Protein AF-A0A5B0LJV5-F1 (afdb_monomer)

Solvent-accessible surface area (backbone atoms only — not comparable to full-atom values): 5853 Å² total; per-residue (Å²): 138,86,86,89,82,91,76,94,66,94,80,72,90,82,73,72,75,84,80,73,75,54,76,84,91,82,83,77,91,43,63,72,66,37,76,48,77,42,83,83,70,52,28,35,39,39,32,30,77,63,25,36,35,41,32,31,56,52,78,62,93,83,65,50,67,78,59,78,90,59,80,76,36,61,72,48,75,47,76,74,53,90,67,88,68,121

Secondary structure (DSSP, 8-state):
---------SS-TT--------------SS-EEEEEEEETTEEEEEEETTSEEEEEEPPPTT--TTPPP-GGGEEEEEE---S---

Organism: NCBI:txid56615

InterPro domains:
  IPR001680 WD40 repeat [PF00400] (20-56)
  IPR001680 WD40 repeat [PS50082] (25-56)
  IPR001680 WD40 repeat [SM00320] (18-57)
  IPR015943 WD40/YVTN repeat-like-containing domain superfamily [G3DSA:2.130.10.10] (5-86)
  IPR036322 WD40-repeat-containing domain superfamily [SSF50978] (18-85)
  IPR051488 WD repeat-containing striatin [PTHR15653] (15-86)

Nearest PDB structures (foldseek):
  7k36-assembly1_B  TM=8.486E-01  e=3.485E-03  Homo sapiens
  2pm6-assembly1_D  TM=7.977E-01  e=1.514E-01  Saccharomyces cerevisiae
  8bbf-assembly1_B  TM=7.776E-01  e=2.447E+00  Homo sapiens
  8asv-assembly1_A  TM=5.919E-01  e=1.492E+00  Saccharomyces cerevisiae
  8ptx-assembly1_A  TM=7.101E-01  e=3.333E+00  Homo sapiens

Foldseek 3Di:
DDDDDDDDDPDDDDPPPPDQDQDDDDDDPADWQDWDADVVVGWIWTHGPQQKIWIFHDDDPPRDSDDPDDPVRTPDIDHDNPDDDD

Mean predicted aligned error: 11.83 Å

Radius of gyration: 19.81 Å; Cα contacts (8 Å, |Δi|>4): 105; chains: 1; bounding box: 47×23×59 Å

pLDDT: mean 75.94, std 16.3, range [35.66, 93.06]

Sequence (86 aa):
MILPILVNDSLSPLRWPETEPQITYRGHSATITSVAISSSPPRIYSASLDSVVLVWLLPPPEHKTYAPYDPRSLLASFVGHTDAMW

Structure (mmCIF, N/CA/C/O backbone):
data_AF-A0A5B0LJV5-F1
#
_entry.id   AF-A0A5B0LJV5-F1
#
loop_
_atom_site.group_PDB
_atom_site.id
_atom_site.type_symbol
_atom_site.label_atom_id
_atom_site.label_alt_id
_atom_site.label_comp_id
_atom_site.label_asym_id
_atom_site.label_entity_id
_atom_site.label_seq_id
_atom_site.pdbx_PDB_ins_code
_atom_site.Cartn_x
_atom_site.Cartn_y
_atom_site.Cartn_z
_atom_site.occupancy
_atom_site.B_iso_or_equiv
_atom_site.auth_seq_id
_atom_site.auth_comp_id
_atom_site.auth_asym_id
_atom_site.auth_atom_id
_atom_site.pdbx_PDB_model_num
ATOM 1 N N . MET A 1 1 ? 34.107 6.191 27.430 1.00 40.16 1 MET A N 1
ATOM 2 C CA . MET A 1 1 ? 34.773 5.876 28.715 1.00 40.16 1 MET A CA 1
ATOM 3 C C . MET A 1 1 ? 34.166 6.782 29.780 1.00 40.16 1 MET A C 1
ATOM 5 O O . MET A 1 1 ? 33.822 7.895 29.416 1.00 40.16 1 MET A O 1
ATOM 9 N N . ILE A 1 2 ? 34.034 6.283 31.020 1.00 36.97 2 ILE A N 1
ATOM 10 C CA . ILE A 1 2 ? 33.507 6.904 32.265 1.00 36.97 2 ILE A CA 1
ATOM 11 C C . ILE A 1 2 ? 31.988 7.202 32.388 1.00 36.97 2 ILE A C 1
ATOM 13 O O . ILE A 1 2 ? 31.530 8.313 32.179 1.00 36.97 2 ILE A O 1
ATOM 17 N N . LEU A 1 3 ? 31.265 6.115 32.717 1.00 35.66 3 LEU A N 1
ATOM 18 C CA . LEU A 1 3 ? 30.268 5.831 33.783 1.00 35.66 3 LEU A CA 1
ATOM 19 C C . LEU A 1 3 ? 29.199 6.852 34.280 1.00 35.66 3 LEU A C 1
ATOM 21 O O . LEU A 1 3 ? 29.431 8.055 34.296 1.00 35.66 3 LEU A O 1
ATOM 25 N N . PRO A 1 4 ? 28.026 6.335 34.734 1.00 61.59 4 PRO A N 1
ATOM 26 C CA . PRO A 1 4 ? 26.776 7.072 34.934 1.00 61.59 4 PRO A CA 1
ATOM 27 C C . PRO A 1 4 ? 26.635 7.652 36.350 1.00 61.59 4 PRO A C 1
ATOM 29 O O . PRO A 1 4 ? 27.229 7.140 37.298 1.00 61.59 4 PRO A O 1
ATOM 32 N N . ILE A 1 5 ? 25.771 8.660 36.511 1.00 42.94 5 ILE A N 1
ATOM 33 C CA . ILE A 1 5 ? 25.292 9.104 37.825 1.00 42.94 5 ILE A CA 1
ATOM 34 C C . ILE A 1 5 ? 23.772 8.937 37.907 1.00 42.94 5 ILE A C 1
ATOM 36 O O . ILE A 1 5 ? 23.024 9.375 37.035 1.00 42.94 5 ILE A O 1
ATOM 40 N N . LEU A 1 6 ? 23.340 8.232 38.950 1.00 54.84 6 LEU A N 1
ATOM 41 C CA . LEU A 1 6 ? 21.949 8.003 39.318 1.00 54.84 6 LEU A CA 1
ATOM 42 C C . LEU A 1 6 ? 21.322 9.309 39.819 1.00 54.84 6 LEU A C 1
ATOM 44 O O . LEU A 1 6 ? 21.759 9.840 40.838 1.00 54.84 6 LEU A O 1
ATOM 48 N N . VAL A 1 7 ? 20.248 9.762 39.173 1.00 50.97 7 VAL A N 1
ATOM 49 C CA . VAL A 1 7 ? 19.183 10.512 39.848 1.00 50.97 7 VAL A CA 1
ATOM 50 C C . VAL A 1 7 ? 17.860 9.828 39.535 1.00 50.97 7 VAL A C 1
ATOM 52 O O . VAL A 1 7 ? 17.489 9.599 38.388 1.00 50.97 7 VAL A O 1
ATOM 55 N N . ASN A 1 8 ? 17.218 9.437 40.625 1.00 46.47 8 ASN A N 1
ATOM 56 C CA . ASN A 1 8 ? 15.957 8.740 40.736 1.00 46.47 8 ASN A CA 1
ATOM 57 C C . ASN A 1 8 ? 14.797 9.693 40.418 1.00 46.47 8 ASN A C 1
ATOM 59 O O . ASN A 1 8 ? 14.451 10.516 41.261 1.00 46.47 8 ASN A O 1
ATOM 63 N N . ASP A 1 9 ? 14.185 9.532 39.247 1.00 46.94 9 ASP A N 1
ATOM 64 C CA . ASP A 1 9 ? 12.810 9.959 38.983 1.00 46.94 9 ASP A CA 1
ATOM 65 C C . ASP A 1 9 ? 12.107 8.824 38.228 1.00 46.94 9 ASP A C 1
ATOM 67 O O . ASP A 1 9 ? 12.650 8.232 37.290 1.00 46.94 9 ASP A O 1
ATOM 71 N N . SER A 1 10 ? 10.956 8.402 38.735 1.00 50.66 10 SER A N 1
ATOM 72 C CA . SER A 1 10 ? 10.313 7.151 38.347 1.00 50.66 10 SER A CA 1
ATOM 73 C C . SER A 1 10 ? 9.856 7.177 36.879 1.00 50.66 10 SER A C 1
ATOM 75 O O . SER A 1 10 ? 8.979 7.948 36.511 1.00 50.66 10 SER A O 1
ATOM 77 N N . LEU A 1 11 ? 10.419 6.252 36.085 1.00 51.34 11 LEU A N 1
ATOM 78 C CA . LEU A 1 11 ? 10.052 5.861 34.709 1.00 51.34 11 LEU A CA 1
ATOM 79 C C . LEU A 1 11 ? 10.506 6.806 33.567 1.00 51.34 11 LEU A C 1
ATOM 81 O O . LEU A 1 11 ? 9.704 7.366 32.832 1.00 51.34 11 LEU A O 1
ATOM 85 N N . SER A 1 12 ? 11.832 6.910 33.407 1.00 52.22 12 SER A N 1
ATOM 86 C CA . SER A 1 12 ? 12.614 7.170 32.174 1.00 52.22 12 SER A CA 1
ATOM 87 C C . SER A 1 12 ? 11.918 7.844 30.965 1.00 52.22 12 SER A C 1
ATOM 89 O O . SER A 1 12 ? 11.175 7.171 30.241 1.00 52.22 12 SER A O 1
ATOM 91 N N . PRO A 1 13 ? 12.273 9.095 30.608 1.00 58.88 13 PRO A N 1
ATOM 92 C CA . PRO A 1 13 ? 11.972 9.636 29.289 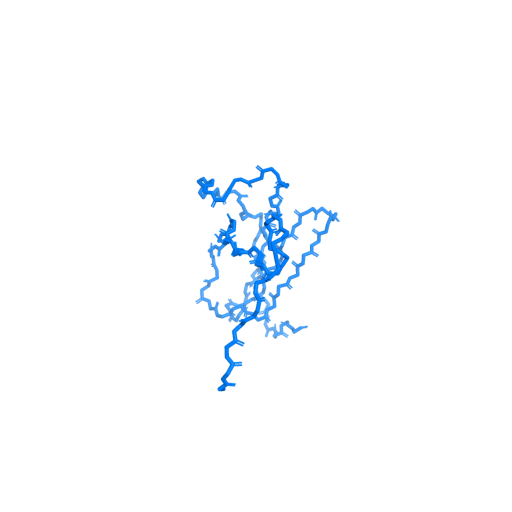1.00 58.88 13 PRO A CA 1
ATOM 93 C C . PRO A 1 13 ? 12.979 9.087 28.258 1.00 58.88 13 PRO A C 1
ATOM 95 O O . PRO A 1 13 ? 14.167 8.971 28.550 1.00 58.88 13 PRO A O 1
ATOM 98 N N . LEU A 1 14 ? 12.504 8.809 27.037 1.00 51.81 14 LEU A N 1
ATOM 99 C C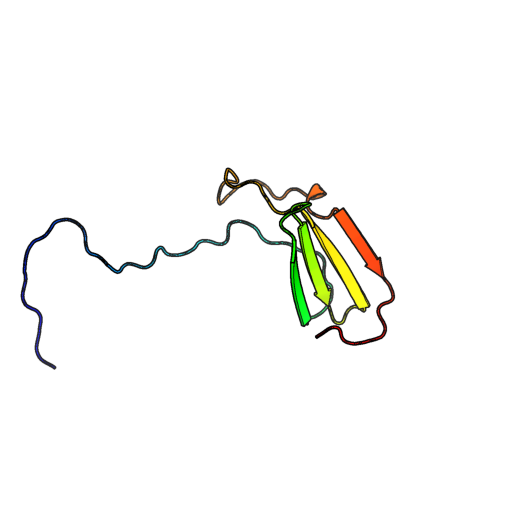A . LEU A 1 14 ? 13.259 8.413 25.826 1.00 51.81 14 LEU A CA 1
ATOM 100 C C . LEU A 1 14 ? 13.466 6.913 25.540 1.00 51.81 14 LEU A C 1
ATOM 102 O O . LEU A 1 14 ? 14.319 6.571 24.721 1.00 51.81 14 LEU A O 1
ATOM 106 N N . ARG A 1 15 ? 12.632 6.007 26.068 1.00 51.16 15 ARG A N 1
ATOM 107 C CA . ARG A 1 15 ? 12.354 4.782 25.296 1.00 51.16 15 ARG A CA 1
ATOM 108 C C . ARG A 1 15 ? 11.323 5.168 24.243 1.00 51.16 15 ARG A C 1
ATOM 110 O O . ARG A 1 15 ? 10.136 5.249 24.545 1.00 51.16 15 ARG A O 1
ATOM 117 N N . TRP A 1 16 ? 11.778 5.497 23.036 1.00 55.88 16 TRP A N 1
ATOM 118 C CA . TRP A 1 16 ? 10.874 5.553 21.889 1.00 55.88 16 TRP A CA 1
ATOM 119 C C . TRP A 1 16 ? 10.085 4.241 21.894 1.00 55.88 16 TRP A C 1
ATOM 121 O O . TRP A 1 16 ? 10.717 3.188 22.026 1.00 55.88 16 TRP A O 1
ATOM 131 N N . PRO A 1 17 ? 8.743 4.278 21.875 1.00 65.00 17 PRO A N 1
ATOM 132 C CA . PRO A 1 17 ? 7.972 3.050 21.883 1.00 65.00 17 PRO A CA 1
ATOM 133 C C . PRO A 1 17 ? 8.442 2.213 20.695 1.00 65.00 17 PRO A C 1
ATOM 135 O O . PRO A 1 17 ? 8.492 2.714 19.573 1.00 65.00 17 PRO A O 1
ATOM 138 N N . GLU A 1 18 ? 8.851 0.971 20.952 1.00 67.19 18 GLU A N 1
ATOM 139 C CA . GLU A 1 18 ? 9.067 -0.011 19.893 1.00 67.19 18 GLU A CA 1
ATOM 140 C C . GLU A 1 18 ? 7.756 -0.087 19.104 1.00 67.19 18 GLU A C 1
ATOM 142 O O . GLU A 1 18 ? 6.732 -0.539 19.616 1.00 67.19 18 GLU A O 1
ATOM 147 N N . THR A 1 19 ? 7.748 0.480 17.898 1.00 70.44 19 THR A N 1
ATOM 148 C CA . THR A 1 19 ? 6.555 0.542 17.061 1.00 70.44 19 THR A CA 1
ATOM 149 C C . THR A 1 19 ? 6.384 -0.800 16.369 1.00 70.44 19 THR A C 1
ATOM 151 O O . THR A 1 19 ? 7.040 -1.107 15.376 1.00 70.44 19 THR A O 1
ATOM 154 N N . GLU A 1 20 ? 5.496 -1.627 16.910 1.00 74.38 20 GLU A N 1
ATOM 155 C CA . GLU A 1 20 ? 5.113 -2.884 16.274 1.00 74.38 20 GLU A CA 1
ATOM 156 C C . GLU A 1 20 ? 4.228 -2.604 15.042 1.00 74.38 20 GLU A C 1
ATOM 158 O O . GLU A 1 20 ? 3.295 -1.791 15.123 1.00 74.38 20 GLU A O 1
ATOM 163 N N . PRO A 1 21 ? 4.482 -3.259 13.892 1.00 73.25 21 PRO A N 1
ATOM 164 C CA . PRO A 1 21 ? 3.664 -3.081 12.700 1.00 73.25 21 PRO A CA 1
ATOM 165 C C . PRO A 1 21 ? 2.243 -3.591 12.961 1.00 73.25 21 PRO A C 1
ATOM 167 O O . PRO A 1 21 ? 2.030 -4.777 13.180 1.00 73.25 21 PRO A O 1
ATOM 170 N N . GLN A 1 22 ? 1.264 -2.688 12.908 1.00 77.19 22 GLN A N 1
ATOM 171 C CA . GLN A 1 22 ? -0.142 -3.021 13.165 1.00 77.19 22 GLN A CA 1
ATOM 172 C C . GLN A 1 22 ? -0.776 -3.823 12.019 1.00 77.19 22 GLN A C 1
ATOM 174 O O . GLN A 1 22 ? -1.616 -4.681 12.258 1.00 77.19 22 GLN A O 1
ATOM 179 N N . ILE A 1 23 ? -0.398 -3.527 10.767 1.00 81.06 23 ILE A N 1
ATOM 180 C CA . ILE A 1 23 ? -0.970 -4.139 9.560 1.00 81.06 23 ILE A CA 1
ATOM 181 C C . ILE A 1 23 ? 0.118 -4.373 8.519 1.00 81.06 23 ILE A C 1
ATOM 183 O O . ILE A 1 23 ? 1.016 -3.554 8.337 1.00 81.06 23 ILE A O 1
ATOM 187 N N . THR A 1 24 ? -0.002 -5.485 7.793 1.00 85.38 24 THR A N 1
ATOM 188 C CA . THR A 1 24 ? 0.793 -5.776 6.596 1.00 85.38 24 THR A CA 1
ATOM 189 C C . THR A 1 24 ? -0.131 -5.979 5.396 1.00 85.38 24 THR A C 1
ATOM 191 O O . THR A 1 24 ? -0.874 -6.959 5.348 1.00 85.38 24 THR A O 1
ATOM 194 N N . TYR A 1 25 ? -0.056 -5.088 4.405 1.00 85.88 25 TYR A N 1
ATOM 195 C CA . TYR A 1 25 ? -0.748 -5.257 3.125 1.00 85.88 25 TYR A CA 1
ATOM 196 C C . TYR A 1 25 ? 0.088 -6.120 2.179 1.00 85.88 25 TYR A C 1
ATOM 198 O O . TYR A 1 25 ? 1.292 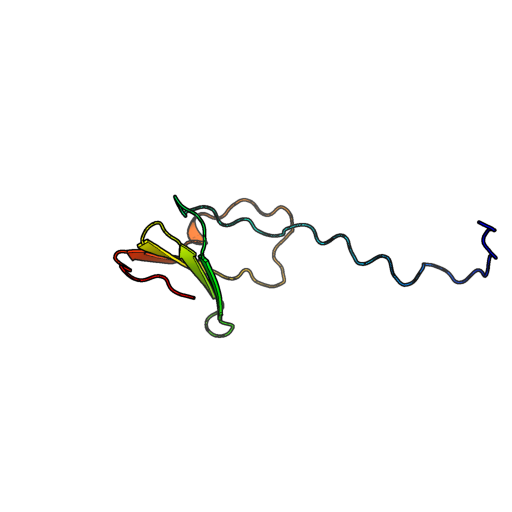-5.913 2.030 1.00 85.88 25 TYR A O 1
ATOM 206 N N . ARG A 1 26 ? -0.548 -7.106 1.542 1.00 86.38 26 ARG A N 1
ATOM 207 C CA . ARG A 1 26 ? 0.092 -8.038 0.605 1.00 86.38 26 ARG A CA 1
ATOM 208 C C . ARG A 1 26 ? -0.732 -8.088 -0.673 1.00 86.38 26 ARG A C 1
ATOM 210 O O . ARG A 1 26 ? -1.926 -8.357 -0.603 1.00 86.38 26 ARG A O 1
ATOM 217 N N . GLY A 1 27 ? -0.099 -7.835 -1.816 1.00 86.31 27 GLY A N 1
ATOM 218 C CA . GLY A 1 27 ? -0.780 -7.870 -3.114 1.00 86.31 27 GLY A CA 1
ATOM 219 C C . GLY A 1 27 ? 0.094 -7.505 -4.311 1.00 86.31 27 GLY A C 1
AT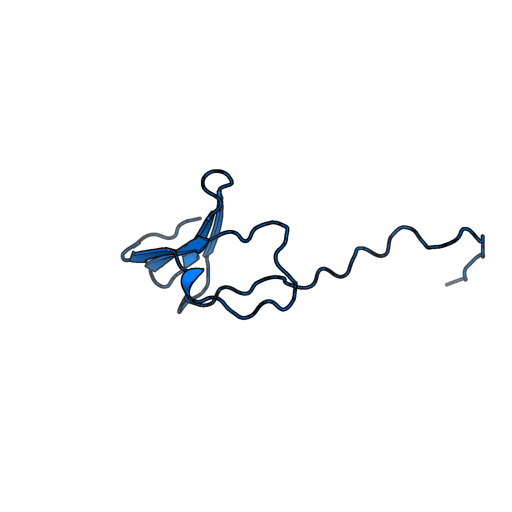OM 220 O O . GLY A 1 27 ? -0.132 -8.030 -5.395 1.00 86.31 27 GLY A O 1
ATOM 221 N N . HIS A 1 28 ? 1.114 -6.665 -4.130 1.00 90.19 28 HIS A N 1
ATOM 222 C CA . HIS A 1 28 ? 2.038 -6.345 -5.218 1.00 90.19 28 HIS A CA 1
ATOM 223 C C . HIS A 1 28 ? 2.947 -7.523 -5.574 1.00 90.19 28 HIS A C 1
ATOM 225 O O . HIS A 1 28 ? 3.417 -8.246 -4.693 1.00 90.19 28 HIS A O 1
ATOM 231 N N . SER A 1 29 ? 3.200 -7.692 -6.872 1.00 89.75 29 SER A N 1
ATOM 232 C CA . SER A 1 29 ? 4.100 -8.727 -7.410 1.00 89.75 29 SER A CA 1
ATOM 233 C C . SER A 1 29 ? 5.516 -8.204 -7.678 1.00 89.75 29 SER A C 1
ATOM 235 O O . SER A 1 29 ? 6.424 -8.990 -7.940 1.00 89.75 29 SER A O 1
ATOM 237 N N . ALA A 1 30 ? 5.713 -6.887 -7.595 1.00 87.75 30 ALA A N 1
ATOM 238 C CA . ALA A 1 30 ? 7.001 -6.224 -7.761 1.00 87.75 30 ALA A CA 1
ATOM 239 C C . ALA A 1 30 ? 7.231 -5.163 -6.673 1.00 87.75 30 ALA A C 1
ATOM 241 O O . ALA A 1 30 ? 6.410 -4.971 -5.772 1.00 87.75 30 ALA A O 1
ATOM 242 N N . THR A 1 31 ? 8.377 -4.487 -6.753 1.00 89.75 31 THR A N 1
ATOM 243 C CA . THR A 1 31 ? 8.774 -3.429 -5.821 1.00 89.75 31 THR A CA 1
ATOM 244 C C . THR A 1 31 ? 7.802 -2.253 -5.861 1.00 89.75 31 THR A C 1
ATOM 246 O O . THR A 1 31 ? 7.519 -1.699 -6.923 1.00 89.75 31 THR A O 1
ATOM 249 N N . ILE A 1 32 ? 7.348 -1.847 -4.676 1.00 90.44 32 ILE A N 1
ATOM 250 C CA . ILE A 1 32 ? 6.526 -0.653 -4.466 1.00 90.44 32 ILE A CA 1
ATOM 251 C C . ILE A 1 32 ? 7.408 0.584 -4.654 1.00 90.44 32 ILE A C 1
ATOM 253 O O . ILE A 1 32 ? 8.463 0.687 -4.027 1.00 90.44 32 ILE A O 1
ATOM 257 N N . THR A 1 33 ? 6.978 1.517 -5.500 1.00 90.25 33 THR A N 1
ATOM 258 C CA . THR A 1 33 ? 7.711 2.759 -5.793 1.00 90.25 33 THR A CA 1
ATOM 259 C C . THR A 1 33 ? 7.171 3.947 -5.013 1.00 90.25 33 THR A C 1
ATOM 261 O O . THR A 1 33 ? 7.935 4.844 -4.673 1.00 90.25 33 THR A O 1
ATOM 264 N N . SER A 1 34 ? 5.871 3.952 -4.709 1.00 87.62 34 SER A N 1
ATOM 265 C CA . SER A 1 34 ? 5.214 5.078 -4.047 1.00 87.62 34 SER A CA 1
ATOM 266 C C . SER A 1 34 ? 4.049 4.619 -3.175 1.00 87.62 34 SER A C 1
ATOM 268 O O . SER A 1 34 ? 3.369 3.632 -3.474 1.00 87.62 34 SER A O 1
ATOM 270 N N . VAL A 1 35 ? 3.827 5.344 -2.077 1.00 91.56 35 VAL A N 1
ATOM 271 C CA . VAL A 1 35 ? 2.718 5.130 -1.144 1.00 91.56 35 VAL A CA 1
ATOM 272 C C . VAL A 1 35 ? 2.117 6.481 -0.769 1.00 91.56 35 VAL A C 1
ATOM 274 O O . VAL A 1 35 ? 2.836 7.388 -0.357 1.00 91.56 35 VAL A O 1
ATOM 277 N N . ALA A 1 36 ? 0.794 6.603 -0.861 1.00 91.62 36 ALA A N 1
ATOM 278 C CA . ALA A 1 36 ? 0.053 7.799 -0.472 1.00 91.62 36 ALA A CA 1
ATOM 279 C C . ALA A 1 36 ? -1.092 7.446 0.482 1.00 91.62 36 ALA A C 1
ATOM 281 O O . ALA A 1 36 ? -1.702 6.384 0.374 1.00 91.62 36 ALA A O 1
ATOM 282 N N . ILE A 1 37 ? -1.409 8.345 1.413 1.00 91.50 37 ILE A N 1
ATOM 283 C CA . ILE A 1 37 ? -2.484 8.157 2.394 1.00 91.50 37 ILE A CA 1
ATOM 284 C C . ILE A 1 37 ? -3.479 9.304 2.245 1.00 91.50 37 ILE A C 1
ATOM 286 O O . ILE A 1 37 ? -3.092 10.471 2.242 1.00 91.50 37 ILE A O 1
ATOM 290 N N . SER A 1 38 ? -4.761 8.969 2.141 1.00 90.06 38 SER A N 1
ATOM 291 C CA . SER A 1 38 ? -5.862 9.927 2.209 1.00 90.06 38 SER A CA 1
ATOM 292 C C . SER A 1 38 ? -6.601 9.776 3.532 1.00 90.06 38 SER A C 1
ATOM 294 O O . SER A 1 38 ? -6.834 8.658 3.991 1.00 90.06 38 SER A O 1
ATOM 296 N N . SER A 1 39 ? -6.981 10.902 4.136 1.00 86.44 39 SER A N 1
ATOM 297 C CA . SER A 1 39 ? -7.771 10.962 5.370 1.00 86.44 39 SER A CA 1
ATOM 298 C C . SER A 1 39 ? -9.280 11.057 5.118 1.00 86.44 39 SER A C 1
ATOM 300 O O . SER A 1 39 ? -10.060 10.799 6.032 1.00 86.44 39 SER A O 1
ATOM 302 N N . SER A 1 40 ? -9.713 11.398 3.897 1.00 88.75 40 SER A N 1
ATOM 303 C CA . SER A 1 40 ? -11.130 11.538 3.544 1.00 88.75 40 SER A CA 1
ATOM 304 C C . SER A 1 40 ? -11.376 11.209 2.061 1.00 88.75 40 SER A C 1
ATOM 306 O O . SER A 1 40 ? -11.133 12.054 1.197 1.00 88.75 40 SER A O 1
ATOM 308 N N . PRO A 1 41 ? -11.848 9.992 1.724 1.00 86.62 41 PRO A N 1
ATOM 309 C CA . PRO A 1 41 ? -12.052 8.845 2.614 1.00 86.62 41 PRO A CA 1
ATOM 310 C C . PRO A 1 41 ? -10.722 8.209 3.082 1.00 86.62 41 PRO A C 1
ATOM 312 O O . PRO A 1 41 ? -9.739 8.262 2.342 1.00 86.62 41 PRO A O 1
ATOM 315 N N . PRO A 1 42 ? -10.698 7.561 4.264 1.00 90.38 42 PRO A N 1
ATOM 316 C CA . PRO A 1 42 ? -9.504 6.950 4.853 1.00 90.38 42 PRO A CA 1
ATOM 317 C C . PRO A 1 42 ? -9.004 5.769 4.007 1.00 90.38 42 PRO A C 1
ATOM 319 O O . PRO A 1 42 ? -9.581 4.677 4.022 1.00 90.38 42 PRO A O 1
ATOM 322 N N . ARG A 1 43 ? -7.950 5.999 3.219 1.00 92.62 43 ARG A N 1
ATOM 323 C CA . ARG A 1 43 ? -7.420 5.036 2.240 1.00 92.62 43 ARG A CA 1
ATOM 324 C C . ARG A 1 43 ? -5.910 5.135 2.121 1.00 92.62 43 ARG A C 1
ATOM 326 O O . ARG A 1 43 ? -5.336 6.206 2.299 1.00 92.62 43 ARG A O 1
ATOM 333 N N . ILE A 1 44 ? -5.291 4.026 1.752 1.00 92.62 44 ILE A N 1
ATOM 334 C CA . ILE A 1 44 ? -3.879 3.955 1.383 1.00 92.62 44 ILE A CA 1
ATOM 335 C C . ILE A 1 44 ? -3.807 3.569 -0.090 1.00 92.62 44 ILE A C 1
ATOM 337 O O . ILE A 1 44 ? -4.521 2.678 -0.536 1.00 92.62 44 ILE A O 1
ATOM 341 N N . TYR A 1 45 ? -2.940 4.223 -0.841 1.00 92.00 45 TYR A N 1
ATOM 342 C CA . TYR A 1 45 ? -2.638 3.912 -2.229 1.00 92.00 45 TYR A CA 1
ATOM 343 C C . TYR A 1 45 ? -1.196 3.440 -2.290 1.00 92.00 45 TYR A C 1
ATOM 345 O O . TYR A 1 45 ? -0.321 4.096 -1.728 1.00 92.00 45 TYR A O 1
ATOM 353 N N . SER A 1 46 ? -0.943 2.323 -2.957 1.00 91.56 46 SER A N 1
ATOM 354 C CA . SER A 1 46 ? 0.409 1.831 -3.212 1.00 91.56 46 SER A CA 1
ATOM 355 C C . SER A 1 46 ? 0.592 1.590 -4.705 1.00 91.56 46 SER A C 1
ATOM 357 O O . SER A 1 46 ? -0.223 0.905 -5.322 1.00 91.56 46 SER A O 1
ATOM 359 N N . ALA A 1 47 ? 1.641 2.173 -5.280 1.00 90.44 47 ALA A N 1
ATOM 360 C CA . ALA A 1 47 ? 2.023 2.010 -6.679 1.00 90.44 47 ALA A CA 1
ATOM 361 C C . ALA A 1 47 ? 3.267 1.125 -6.774 1.00 90.44 47 ALA A C 1
ATOM 363 O O . ALA A 1 47 ? 4.171 1.233 -5.942 1.00 90.44 47 ALA A O 1
ATOM 364 N N . SER A 1 48 ? 3.323 0.256 -7.779 1.00 88.69 48 SER A N 1
ATOM 365 C CA . SER A 1 48 ? 4.417 -0.701 -7.947 1.00 88.69 48 SER A CA 1
ATOM 366 C C . SER A 1 48 ? 4.855 -0.836 -9.403 1.00 88.69 48 SER A C 1
ATOM 368 O O . SER A 1 48 ? 4.121 -0.503 -10.336 1.00 88.69 48 SER A O 1
ATOM 370 N N . LEU A 1 49 ? 6.072 -1.358 -9.589 1.00 87.94 49 LEU A N 1
ATOM 371 C CA . LEU A 1 49 ? 6.647 -1.714 -10.892 1.00 87.94 49 LEU A CA 1
ATOM 372 C C . LEU A 1 49 ? 5.916 -2.874 -11.590 1.00 87.94 49 LEU A C 1
ATOM 374 O O . LEU A 1 49 ? 6.253 -3.216 -12.718 1.00 87.94 49 LEU A O 1
ATOM 378 N N . ASP A 1 50 ? 4.919 -3.478 -10.941 1.00 86.50 50 ASP A N 1
ATOM 379 C CA . ASP A 1 50 ? 4.006 -4.446 -11.556 1.00 86.50 50 ASP A CA 1
ATOM 380 C C . ASP A 1 50 ? 2.932 -3.776 -12.438 1.00 86.50 50 ASP A C 1
ATOM 382 O O . ASP A 1 50 ? 2.047 -4.462 -12.949 1.00 86.50 50 ASP A O 1
ATOM 386 N N . SER A 1 51 ? 3.017 -2.453 -12.639 1.00 87.19 51 SER A N 1
ATOM 387 C CA . SER A 1 51 ? 2.041 -1.637 -13.375 1.00 87.19 51 SER A CA 1
ATOM 388 C C . SER A 1 51 ? 0.646 -1.636 -12.740 1.00 87.19 51 SER A C 1
ATOM 390 O O . SER A 1 51 ? -0.353 -1.349 -13.418 1.00 87.19 51 SER A O 1
ATOM 392 N N . VAL A 1 52 ? 0.573 -1.931 -11.436 1.00 89.69 52 VAL A N 1
ATOM 393 C CA . VAL A 1 52 ? -0.653 -1.927 -10.641 1.00 89.69 52 VAL A CA 1
ATOM 394 C C . VAL A 1 52 ? -0.566 -0.888 -9.525 1.00 89.69 52 VAL A C 1
ATOM 396 O O . VAL A 1 52 ? 0.436 -0.764 -8.820 1.00 89.69 52 VAL A O 1
ATOM 399 N N . VAL A 1 53 ? -1.665 -0.164 -9.324 1.00 91.12 53 VAL A N 1
ATOM 400 C CA . VAL A 1 53 ? -1.911 0.617 -8.109 1.00 91.12 53 VAL A CA 1
ATOM 401 C C . VAL A 1 53 ? -2.978 -0.094 -7.289 1.00 91.12 53 VAL A C 1
ATOM 403 O O . VAL A 1 53 ? -4.084 -0.334 -7.774 1.00 91.12 53 VAL A O 1
ATOM 406 N N . LEU A 1 54 ? -2.657 -0.441 -6.045 1.00 92.44 54 LEU A N 1
ATOM 407 C CA . LEU A 1 54 ? -3.594 -1.061 -5.111 1.00 92.44 54 LEU A CA 1
ATOM 408 C C . LEU A 1 54 ? -4.123 -0.012 -4.133 1.00 92.44 54 LEU A C 1
ATOM 410 O O . LEU A 1 54 ? -3.380 0.838 -3.640 1.00 92.44 54 LEU A O 1
ATOM 414 N N . VAL A 1 55 ? -5.425 -0.075 -3.865 1.00 93.06 55 VAL A N 1
ATOM 415 C CA . VAL A 1 55 ? -6.106 0.785 -2.896 1.00 93.06 55 VAL A CA 1
ATOM 416 C C . VAL A 1 55 ? -6.471 -0.046 -1.688 1.00 93.06 55 VAL A C 1
ATOM 418 O O . VAL A 1 55 ? -7.226 -1.008 -1.810 1.00 93.06 55 VAL A O 1
ATOM 421 N N . TRP A 1 56 ? -6.002 0.368 -0.523 1.00 92.69 56 TRP A N 1
ATOM 422 C CA . TRP A 1 56 ? -6.262 -0.287 0.744 1.00 92.69 56 TRP A CA 1
ATOM 423 C C . TRP A 1 56 ? -7.131 0.573 1.654 1.00 92.69 56 TRP A C 1
ATOM 425 O O . TRP A 1 56 ? -7.082 1.806 1.615 1.00 92.69 56 TRP A O 1
ATOM 435 N N . LEU A 1 57 ? -7.922 -0.077 2.497 1.00 91.44 57 LEU A N 1
ATOM 436 C CA . LEU A 1 57 ? -8.655 0.570 3.575 1.00 91.44 57 LEU A CA 1
ATOM 437 C C . LEU A 1 57 ? -7.687 0.934 4.705 1.00 91.44 57 LEU A C 1
ATOM 439 O O . LEU A 1 57 ? -6.962 0.071 5.189 1.00 91.44 57 LEU A O 1
ATOM 443 N N . LEU A 1 58 ? -7.701 2.188 5.156 1.00 88.19 58 LEU A N 1
ATOM 444 C CA . LEU A 1 58 ? -6.952 2.583 6.349 1.00 88.19 58 LEU A CA 1
ATOM 445 C C . LEU A 1 58 ? -7.713 2.091 7.601 1.00 88.19 58 LEU A C 1
ATOM 447 O O . LEU A 1 58 ? -8.911 2.372 7.716 1.00 88.19 58 LEU A O 1
ATOM 451 N N . PRO A 1 59 ? -7.072 1.356 8.529 1.00 82.69 59 PRO A N 1
ATOM 452 C CA . PRO A 1 59 ? -7.744 0.855 9.719 1.00 82.69 59 PRO A CA 1
ATOM 453 C C . PRO A 1 59 ? -8.182 1.993 10.649 1.00 82.69 59 PRO A C 1
ATOM 455 O O . PRO A 1 59 ? -7.515 3.029 10.717 1.00 82.69 59 PRO A O 1
ATOM 458 N N . PRO A 1 60 ? -9.269 1.797 11.413 1.00 79.88 60 PRO A N 1
ATOM 459 C CA . PRO A 1 60 ? -9.620 2.714 12.485 1.00 79.88 60 PRO A CA 1
ATOM 460 C C . PRO A 1 60 ? -8.540 2.702 13.587 1.00 79.88 60 PRO A C 1
ATOM 462 O O . PRO A 1 60 ? -7.815 1.712 13.726 1.00 79.88 60 PRO A O 1
ATOM 465 N N . PRO A 1 61 ? -8.464 3.753 14.425 1.00 74.12 61 PRO A N 1
ATOM 466 C CA . PRO A 1 61 ? -7.480 3.858 15.513 1.00 74.12 61 PRO A CA 1
ATOM 467 C C . PRO A 1 61 ? -7.546 2.706 16.528 1.00 74.12 61 PRO A C 1
ATOM 469 O O . PRO A 1 61 ? -6.596 2.454 17.257 1.00 74.12 61 PRO A O 1
ATOM 472 N N . GLU A 1 62 ? -8.683 2.016 16.580 1.00 77.62 62 GLU A N 1
ATOM 473 C CA . GLU A 1 62 ? -8.986 0.914 17.497 1.00 77.62 62 GLU A CA 1
ATOM 474 C C . GLU A 1 62 ? -8.458 -0.448 17.009 1.00 77.62 62 GLU A C 1
ATOM 476 O O . GLU A 1 62 ? -8.686 -1.477 17.654 1.00 77.62 62 GLU A O 1
ATOM 481 N N . HIS A 1 63 ? -7.792 -0.492 15.851 1.00 76.31 63 HIS A N 1
ATOM 482 C CA . HIS A 1 63 ? -7.242 -1.728 15.310 1.00 76.31 63 HIS A CA 1
ATOM 483 C C . HIS A 1 63 ? -6.166 -2.303 16.239 1.00 76.31 63 HIS A C 1
ATOM 485 O O . HIS A 1 63 ? -5.269 -1.597 16.687 1.00 76.31 63 HIS A O 1
ATOM 491 N N . LYS A 1 64 ? -6.271 -3.599 16.547 1.00 77.44 64 LYS A N 1
ATOM 492 C CA . LYS A 1 64 ? -5.343 -4.291 17.450 1.00 77.44 64 LYS A CA 1
ATOM 493 C C . LYS A 1 64 ? -4.112 -4.770 16.679 1.00 77.44 64 LYS A C 1
ATOM 495 O O . LYS A 1 64 ? -4.276 -5.318 15.595 1.00 77.44 64 LYS A O 1
ATOM 500 N N . THR A 1 65 ? -2.934 -4.722 17.305 1.00 70.69 65 THR A N 1
ATOM 501 C CA . THR A 1 65 ? -1.630 -5.160 16.752 1.00 70.69 65 THR A CA 1
ATOM 502 C C . THR A 1 65 ? -1.619 -6.573 16.147 1.00 70.69 65 THR A C 1
ATOM 504 O O . THR A 1 65 ? -0.775 -6.888 15.319 1.00 70.69 65 THR A O 1
ATOM 507 N N . TYR A 1 66 ? -2.561 -7.434 16.542 1.00 71.19 66 TYR A N 1
ATOM 508 C CA . TYR A 1 66 ? -2.660 -8.829 16.099 1.00 71.19 66 TYR A CA 1
ATOM 509 C C . TYR A 1 66 ? -4.052 -9.184 15.572 1.00 71.19 66 TYR A C 1
ATOM 511 O O . TYR A 1 66 ? -4.498 -10.328 15.689 1.00 71.19 66 TYR A O 1
ATOM 519 N N . ALA A 1 67 ? -4.791 -8.204 15.050 1.00 75.50 67 ALA A N 1
ATOM 520 C CA . ALA A 1 67 ? -6.053 -8.512 14.400 1.00 75.50 67 ALA A CA 1
ATOM 521 C C . ALA A 1 67 ? -5.812 -9.465 13.208 1.00 75.50 67 ALA A C 1
ATOM 523 O O . ALA A 1 67 ? -4.804 -9.342 12.505 1.00 75.50 67 ALA A O 1
ATOM 524 N N . PRO A 1 68 ? -6.711 -10.437 12.975 1.00 76.62 68 PRO A N 1
ATOM 525 C CA . PRO A 1 68 ? -6.591 -11.335 11.836 1.00 76.62 68 PRO A CA 1
ATOM 526 C C . PRO A 1 68 ? -6.584 -10.543 10.525 1.00 76.62 68 P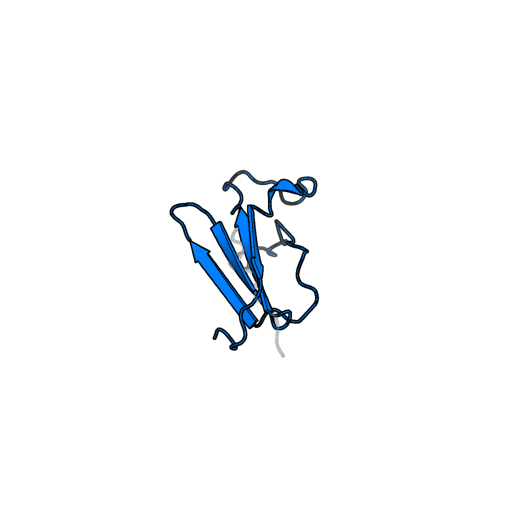RO A C 1
ATOM 528 O O . PRO A 1 68 ? -7.277 -9.534 10.392 1.00 76.62 68 PRO A O 1
ATOM 531 N N . TYR A 1 69 ? -5.806 -11.026 9.553 1.00 78.12 69 TYR A N 1
ATOM 532 C CA . TYR A 1 69 ? -5.751 -10.440 8.217 1.00 78.12 69 TYR A CA 1
ATOM 5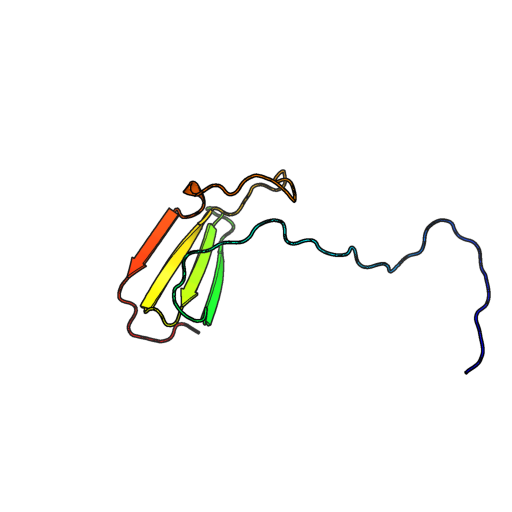33 C C . TYR A 1 69 ? -7.155 -10.385 7.603 1.00 78.12 69 TYR A C 1
ATOM 535 O O . TYR A 1 69 ? -7.806 -11.419 7.441 1.00 78.12 69 TYR A O 1
ATOM 543 N N . ASP A 1 70 ? -7.606 -9.181 7.247 1.00 80.75 70 ASP A N 1
ATOM 544 C CA . ASP A 1 70 ? -8.869 -8.983 6.542 1.00 80.75 70 ASP A CA 1
ATOM 545 C C . ASP A 1 70 ? -8.600 -8.826 5.035 1.00 80.75 70 ASP A C 1
ATOM 547 O O . ASP A 1 70 ? -8.036 -7.807 4.616 1.00 80.75 70 ASP A O 1
ATOM 551 N N . PRO A 1 71 ? -9.011 -9.788 4.186 1.00 77.88 71 PRO A N 1
ATOM 552 C CA . PRO A 1 71 ? -8.842 -9.678 2.738 1.00 77.88 71 PRO A CA 1
ATOM 553 C C . PRO A 1 71 ? -9.654 -8.525 2.132 1.00 77.88 71 PRO A C 1
ATOM 555 O O . PRO A 1 71 ? -9.335 -8.060 1.041 1.00 77.88 71 PRO A O 1
ATOM 558 N N . ARG A 1 72 ? -10.665 -8.008 2.845 1.00 82.06 72 ARG A N 1
ATOM 559 C CA . ARG A 1 72 ? -11.458 -6.835 2.429 1.00 82.06 72 ARG A 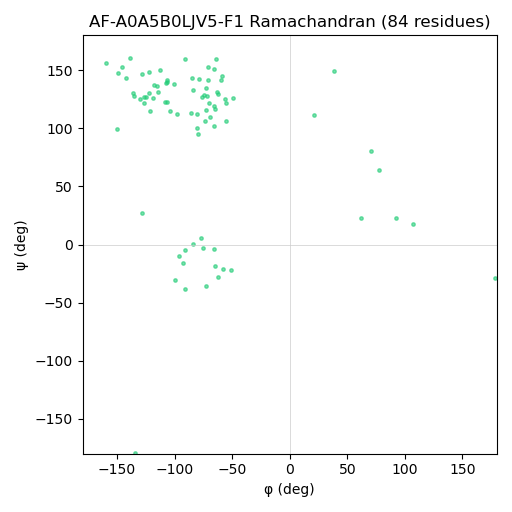CA 1
ATOM 560 C C . ARG A 1 72 ? -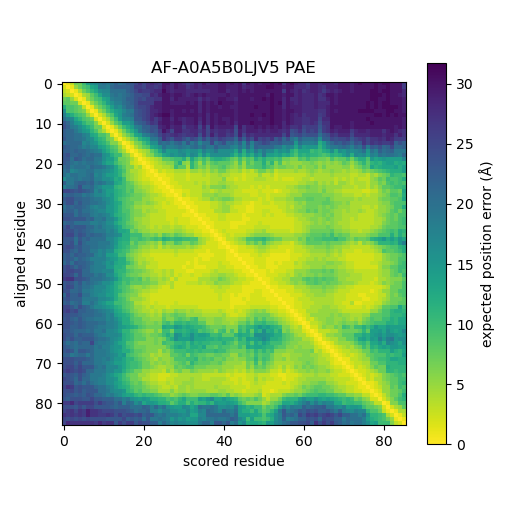10.705 -5.518 2.601 1.00 82.06 72 ARG A C 1
ATOM 562 O O . ARG A 1 72 ? -11.228 -4.464 2.250 1.00 82.06 72 ARG A O 1
ATOM 569 N N . SER A 1 73 ? -9.487 -5.570 3.142 1.00 86.38 73 SER A N 1
ATOM 570 C CA . SER A 1 73 ? -8.596 -4.419 3.169 1.00 86.38 73 SER A CA 1
ATOM 571 C C . SER A 1 73 ? -8.222 -3.946 1.767 1.00 86.38 73 SER A C 1
ATOM 573 O O . SER A 1 73 ? -7.991 -2.754 1.611 1.00 86.38 73 SER A O 1
ATOM 575 N N . LEU A 1 74 ? -8.205 -4.821 0.752 1.00 89.31 74 LEU A N 1
ATOM 576 C CA . LEU A 1 74 ? -8.029 -4.423 -0.644 1.00 89.31 74 LEU A CA 1
ATOM 577 C C . LEU A 1 74 ? -9.359 -3.921 -1.222 1.00 89.31 74 LEU A C 1
ATOM 579 O O . LEU A 1 74 ? -10.295 -4.692 -1.416 1.00 89.31 74 LEU A O 1
ATOM 583 N N . LEU A 1 75 ? -9.431 -2.627 -1.516 1.00 89.31 75 LEU A N 1
ATOM 584 C CA . LEU A 1 75 ? -10.627 -1.965 -2.036 1.00 89.31 75 LEU A CA 1
ATOM 585 C C . LEU A 1 75 ? -10.679 -1.949 -3.566 1.00 89.31 75 LEU A C 1
ATOM 587 O O . LEU A 1 75 ? -11.762 -2.052 -4.137 1.00 89.31 75 LEU A O 1
ATOM 591 N N . ALA A 1 76 ? -9.537 -1.760 -4.227 1.00 87.94 76 ALA A N 1
ATOM 592 C CA . ALA A 1 76 ? -9.464 -1.681 -5.683 1.00 87.94 76 ALA A CA 1
ATOM 593 C C . ALA A 1 76 ? -8.050 -1.971 -6.198 1.00 87.94 76 ALA A C 1
ATOM 595 O O . ALA A 1 76 ? -7.065 -1.751 -5.490 1.00 87.94 76 ALA A O 1
ATOM 596 N N . SER A 1 77 ? -7.968 -2.404 -7.455 1.00 89.62 77 SER A N 1
ATOM 597 C CA . SER A 1 77 ? -6.734 -2.485 -8.233 1.00 89.62 77 SER A CA 1
ATOM 598 C C . SER A 1 77 ? -6.895 -1.701 -9.536 1.00 89.62 77 SER A C 1
ATOM 600 O O . SER A 1 77 ? -7.848 -1.902 -10.289 1.00 89.62 77 SER A O 1
ATOM 602 N N . PHE A 1 78 ? -5.965 -0.791 -9.802 1.00 86.31 78 PHE A N 1
ATOM 603 C CA . PHE A 1 78 ? -5.863 -0.076 -11.067 1.00 86.31 78 PHE A CA 1
ATOM 604 C C . PHE A 1 78 ? -4.704 -0.669 -11.856 1.00 86.31 78 PHE A C 1
ATOM 606 O O . PHE A 1 78 ? -3.559 -0.599 -11.419 1.00 86.31 78 PHE A O 1
ATOM 613 N N . VAL A 1 79 ? -5.013 -1.290 -12.990 1.00 83.75 79 VAL A N 1
ATOM 614 C CA . VAL A 1 79 ? -4.047 -2.003 -13.834 1.00 83.75 79 VAL A CA 1
ATOM 615 C C . VAL A 1 79 ? -3.775 -1.182 -15.088 1.00 83.75 79 VAL A C 1
ATOM 617 O O . VAL A 1 79 ? -4.706 -0.633 -15.675 1.00 83.75 79 VAL A O 1
ATOM 620 N N . GLY A 1 80 ? -2.516 -1.140 -15.522 1.00 69.12 80 GLY A N 1
ATOM 621 C CA . GLY A 1 80 ? -2.133 -0.528 -16.797 1.00 69.12 80 GLY A CA 1
ATOM 622 C C . GLY A 1 80 ? -1.403 0.804 -16.666 1.00 69.12 80 GLY A C 1
ATOM 623 O O . GLY A 1 80 ? -1.309 1.539 -17.647 1.00 69.12 80 GLY A O 1
ATOM 624 N N . HIS A 1 81 ? -0.861 1.120 -15.488 1.00 65.00 81 HIS A N 1
ATOM 625 C CA . HIS A 1 81 ? 0.073 2.236 -15.371 1.00 65.00 81 HIS A CA 1
ATOM 626 C C . HIS A 1 81 ? 1.387 1.871 -16.074 1.00 65.00 81 HIS A C 1
ATOM 628 O O . HIS A 1 81 ? 2.124 0.990 -15.635 1.00 65.00 81 HIS A O 1
ATOM 634 N N . THR A 1 82 ? 1.651 2.527 -17.202 1.00 59.22 82 THR A N 1
ATOM 635 C CA . THR A 1 82 ? 2.851 2.325 -18.031 1.00 59.22 82 THR A CA 1
ATOM 636 C C . THR A 1 82 ? 4.012 3.243 -17.663 1.00 59.22 82 THR A C 1
ATOM 638 O O . THR A 1 82 ? 5.078 3.118 -18.255 1.00 59.22 82 THR A O 1
ATOM 641 N N . ASP A 1 83 ? 3.808 4.171 -16.727 1.00 54.69 83 ASP A N 1
ATOM 642 C CA . ASP A 1 83 ? 4.820 5.137 -16.311 1.00 54.69 83 ASP A CA 1
ATOM 643 C 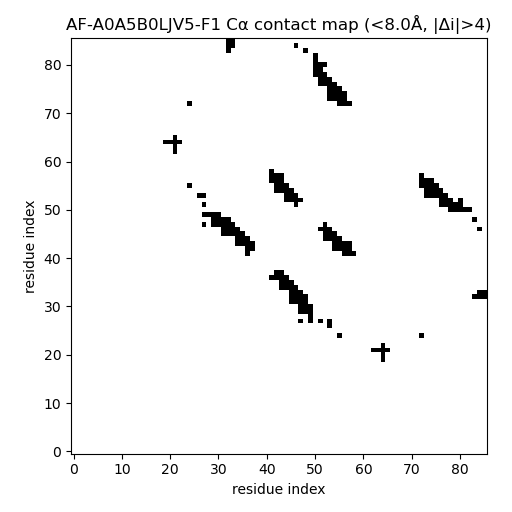C . ASP A 1 83 ? 5.100 5.025 -14.811 1.00 54.69 83 ASP A C 1
ATOM 645 O O . ASP A 1 83 ? 4.224 4.657 -14.019 1.00 54.69 83 ASP A O 1
ATOM 649 N N . ALA A 1 84 ? 6.342 5.308 -14.433 1.00 51.94 84 ALA A N 1
ATOM 650 C CA . ALA A 1 84 ? 6.773 5.259 -13.049 1.00 51.94 84 ALA A CA 1
ATOM 651 C C . ALA A 1 84 ? 6.166 6.451 -12.297 1.00 51.94 84 ALA A C 1
ATOM 653 O O . ALA A 1 84 ? 6.450 7.608 -12.596 1.00 51.94 84 ALA A O 1
ATOM 654 N N . MET A 1 85 ? 5.310 6.156 -11.322 1.00 55.66 85 MET A N 1
ATOM 655 C CA . MET A 1 85 ? 4.725 7.159 -10.435 1.00 55.66 85 MET A CA 1
ATOM 656 C C . MET A 1 85 ? 5.703 7.400 -9.274 1.00 55.66 85 MET A C 1
ATOM 658 O O . MET A 1 85 ? 5.939 6.479 -8.481 1.00 55.66 85 MET A O 1
ATOM 662 N N . TRP A 1 86 ? 6.273 8.609 -9.216 1.00 49.72 86 TRP A N 1
ATOM 663 C CA . TRP A 1 86 ? 7.212 9.092 -8.192 1.00 49.72 86 TRP A CA 1
ATOM 664 C C . TRP A 1 86 ? 6.532 10.117 -7.286 1.00 49.72 86 TRP A C 1
ATOM 666 O O . TRP A 1 86 ? 5.842 11.008 -7.832 1.00 49.72 86 TRP A O 1
#